Protein AF-A0A920JPE8-F1 (afdb_monomer_lite)

Sequence (85 aa):
MQTKTFDLGGQSVKIETGLLAKQSTASVTVDIEGTVILATLVADKNDSDRDFFPLTVITLKKHMQREKFQVVFLNEKVVQAKKRP

Foldseek 3Di:
DDWDWDDDPNWIKIKDWDPPPVVAPTWIWIDTPQAIEIEGEHDDPDDDPDPDFQWDWDWDWDDDPRYTYIYIYIYRDDPPPPPDD

Radius of gyration: 16.51 Å; chains: 1; bounding box: 35×42×44 Å

Structure (mmCIF, N/CA/C/O backbone):
data_AF-A0A920JPE8-F1
#
_entry.id   AF-A0A920JPE8-F1
#
loop_
_atom_site.group_PDB
_atom_site.id
_atom_site.type_symbol
_atom_site.label_atom_id
_atom_site.label_alt_id
_atom_site.label_comp_id
_atom_site.label_asym_id
_atom_site.label_entity_id
_atom_site.label_seq_id
_atom_site.pdbx_PDB_ins_code
_atom_site.Cartn_x
_atom_site.Cartn_y
_atom_site.Cartn_z
_atom_site.occupancy
_atom_site.B_iso_or_equiv
_atom_site.auth_seq_id
_atom_site.auth_comp_id
_atom_site.auth_asym_id
_atom_site.auth_atom_id
_atom_site.pdbx_PDB_model_num
ATOM 1 N N . MET A 1 1 ? 5.334 11.706 2.737 1.00 84.38 1 MET A N 1
ATOM 2 C CA . MET A 1 1 ? 4.261 10.887 3.336 1.00 84.38 1 MET A CA 1
ATOM 3 C C . MET A 1 1 ? 2.973 11.667 3.176 1.00 84.38 1 MET A C 1
ATOM 5 O O . MET A 1 1 ? 2.976 12.845 3.513 1.00 84.38 1 MET A O 1
ATOM 9 N N . GLN A 1 2 ? 1.938 11.061 2.598 1.00 92.62 2 GLN A N 1
ATOM 10 C CA . GLN A 1 2 ? 0.631 11.702 2.429 1.00 92.62 2 GLN A CA 1
ATOM 11 C C . GLN A 1 2 ? -0.439 10.863 3.123 1.00 92.62 2 GLN A C 1
ATOM 13 O O . GLN A 1 2 ? -0.398 9.636 3.038 1.00 92.62 2 GLN A O 1
ATOM 18 N N . THR A 1 3 ? -1.388 11.537 3.769 1.00 95.06 3 THR A N 1
ATOM 19 C CA . THR A 1 3 ? -2.513 10.913 4.469 1.00 95.06 3 THR A CA 1
ATOM 20 C C . THR A 1 3 ? -3.798 11.613 4.048 1.00 95.06 3 THR A C 1
ATOM 22 O O . THR A 1 3 ? -3.860 12.845 4.008 1.00 95.06 3 THR A O 1
ATOM 25 N N . LYS A 1 4 ? -4.823 10.830 3.719 1.00 95.50 4 LYS A N 1
ATOM 26 C CA . LYS A 1 4 ? -6.174 11.313 3.439 1.00 95.50 4 LYS A CA 1
ATOM 27 C C . LYS A 1 4 ? -7.167 10.484 4.231 1.00 95.50 4 LYS A C 1
ATOM 29 O O . LYS A 1 4 ? -7.106 9.259 4.197 1.00 95.50 4 LYS A O 1
ATOM 34 N N . THR A 1 5 ? -8.075 11.173 4.904 1.00 95.31 5 THR A N 1
ATOM 35 C CA . THR A 1 5 ? -9.169 10.558 5.648 1.00 95.31 5 THR A CA 1
ATOM 36 C C . THR A 1 5 ? -10.476 11.084 5.091 1.00 95.31 5 THR A C 1
ATOM 38 O O . THR A 1 5 ? -10.595 12.285 4.838 1.00 95.31 5 THR A O 1
ATOM 41 N N . PHE A 1 6 ? -11.424 10.189 4.864 1.00 95.25 6 PHE A N 1
ATOM 42 C CA . PHE A 1 6 ? -12.770 10.528 4.427 1.00 95.25 6 PHE A CA 1
ATOM 43 C C . PHE A 1 6 ? -13.753 9.488 4.948 1.00 95.25 6 PHE A C 1
ATOM 45 O O . PHE A 1 6 ? -13.377 8.349 5.222 1.00 95.25 6 PHE A O 1
ATOM 52 N N . ASP A 1 7 ? -15.015 9.879 5.058 1.00 95.44 7 ASP A N 1
ATOM 53 C CA . ASP A 1 7 ? -16.072 8.970 5.476 1.00 95.44 7 ASP A CA 1
ATOM 54 C C . ASP A 1 7 ? -16.678 8.273 4.258 1.00 95.44 7 ASP A C 1
ATOM 56 O O . ASP A 1 7 ? -16.989 8.901 3.242 1.00 95.44 7 ASP A O 1
ATOM 60 N N . LEU A 1 8 ? -16.858 6.958 4.362 1.00 92.50 8 LEU A N 1
ATOM 61 C CA . LEU A 1 8 ? -17.485 6.132 3.339 1.00 92.50 8 LEU A CA 1
ATOM 62 C C . LEU A 1 8 ? -18.493 5.199 4.007 1.00 92.50 8 LEU A C 1
ATOM 64 O O . LEU A 1 8 ? -18.123 4.316 4.774 1.00 92.50 8 LEU A O 1
ATOM 68 N N . GLY A 1 9 ? -19.783 5.398 3.730 1.00 91.44 9 GLY A N 1
ATOM 69 C CA . GLY A 1 9 ? -20.838 4.542 4.288 1.00 91.44 9 GLY A CA 1
ATOM 70 C C . GLY A 1 9 ? -20.897 4.541 5.822 1.00 91.44 9 GLY A C 1
ATOM 71 O O . GLY A 1 9 ? -21.227 3.517 6.411 1.00 91.44 9 GLY A O 1
ATOM 72 N N . GLY A 1 10 ? -20.545 5.663 6.461 1.00 91.75 10 GLY A N 1
ATOM 73 C CA . GLY A 1 10 ? -20.516 5.806 7.923 1.00 91.75 10 GLY A CA 1
ATOM 74 C C . GLY A 1 10 ? -19.247 5.282 8.600 1.00 91.75 10 GLY A C 1
ATOM 75 O O . GLY A 1 10 ? -19.130 5.418 9.812 1.00 91.75 10 GLY A O 1
ATOM 76 N N . GLN A 1 11 ? -18.303 4.727 7.837 1.00 92.0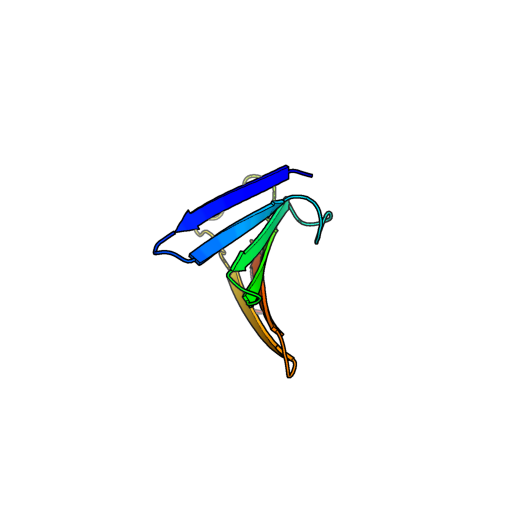0 11 GLN A N 1
ATOM 77 C CA . GLN A 1 11 ? -17.007 4.272 8.336 1.00 92.00 11 GLN A CA 1
ATOM 78 C C . GLN A 1 11 ? -15.926 5.283 7.952 1.00 92.00 11 GLN A C 1
ATOM 80 O O . GLN A 1 11 ? -15.899 5.768 6.816 1.00 92.00 11 GLN A O 1
ATOM 85 N N . SER A 1 12 ? -15.017 5.581 8.881 1.00 92.88 12 SER A N 1
ATOM 86 C CA . SER A 1 12 ? -13.873 6.449 8.597 1.00 92.88 12 SER A CA 1
ATOM 87 C C . SER A 1 12 ? -12.793 5.653 7.870 1.00 92.88 12 SER A C 1
ATOM 89 O O . SER A 1 12 ? -12.252 4.682 8.404 1.00 92.88 12 SER A O 1
ATOM 91 N N . VAL A 1 13 ? -12.485 6.055 6.639 1.00 95.19 13 VAL A N 1
ATOM 92 C CA . VAL A 1 13 ? -11.463 5.429 5.800 1.00 95.19 13 VAL A CA 1
ATOM 93 C C . VAL A 1 13 ? -10.223 6.304 5.808 1.00 95.19 13 VAL A C 1
ATOM 95 O O . VAL A 1 13 ? -10.258 7.462 5.386 1.00 95.19 13 VAL A O 1
ATOM 98 N N . LYS A 1 14 ? -9.099 5.737 6.244 1.00 94.81 14 LYS A N 1
ATOM 99 C CA . LYS A 1 14 ? -7.792 6.390 6.234 1.00 94.81 14 LYS A CA 1
ATOM 100 C C . LYS A 1 14 ? -6.895 5.737 5.189 1.00 94.81 14 LYS A C 1
ATOM 102 O O . LYS A 1 14 ? -6.663 4.533 5.218 1.00 94.81 14 LYS A O 1
ATOM 107 N N . ILE A 1 15 ? -6.357 6.543 4.281 1.00 95.00 15 ILE A N 1
ATOM 108 C CA . ILE A 1 15 ? -5.414 6.117 3.244 1.00 95.00 15 ILE A CA 1
ATOM 109 C C . ILE A 1 15 ? -4.078 6.824 3.459 1.00 95.00 15 ILE A C 1
ATOM 111 O O . ILE A 1 15 ? -4.022 8.053 3.542 1.00 95.00 15 ILE A O 1
ATOM 115 N N . GLU A 1 16 ? -2.994 6.053 3.515 1.00 94.50 16 GLU A N 1
ATOM 116 C CA . GLU A 1 16 ? -1.630 6.543 3.720 1.00 94.50 16 GLU A CA 1
ATOM 117 C C . GLU A 1 16 ? -0.677 6.032 2.643 1.00 94.50 16 GLU A C 1
ATOM 119 O O . GLU A 1 16 ? -0.695 4.857 2.283 1.00 94.50 16 GLU A O 1
ATOM 124 N N . THR A 1 17 ? 0.208 6.902 2.155 1.00 93.88 17 THR A N 1
ATOM 125 C CA . THR A 1 17 ? 1.238 6.542 1.171 1.00 93.88 17 THR A CA 1
ATOM 126 C C . THR A 1 17 ? 2.633 6.966 1.624 1.00 93.88 17 THR A C 1
ATOM 128 O O . THR A 1 17 ? 2.833 7.972 2.320 1.00 93.88 17 THR A O 1
ATOM 131 N N . GLY A 1 18 ? 3.638 6.181 1.226 1.00 84.50 18 GLY A N 1
ATOM 132 C CA . GLY A 1 18 ? 5.053 6.473 1.483 1.00 84.50 18 GLY A CA 1
ATOM 133 C C . GLY A 1 18 ? 5.523 6.258 2.929 1.00 84.50 18 GLY A C 1
ATOM 134 O O . GLY A 1 18 ? 6.657 6.621 3.253 1.00 84.50 18 GLY A O 1
ATOM 135 N N . LEU A 1 19 ? 4.684 5.680 3.797 1.00 84.69 19 LEU A N 1
ATOM 136 C CA . LEU A 1 19 ? 5.065 5.286 5.158 1.00 84.69 19 LEU A CA 1
ATOM 137 C C . LEU A 1 19 ? 5.771 3.919 5.167 1.00 84.69 19 LEU A C 1
ATOM 139 O O . LEU A 1 19 ? 6.882 3.798 5.685 1.00 84.69 19 LEU A O 1
ATOM 143 N N . LEU A 1 20 ? 5.151 2.913 4.543 1.00 85.38 20 LEU A N 1
ATOM 144 C CA . LEU A 1 20 ? 5.629 1.529 4.473 1.00 85.38 20 LEU A CA 1
ATOM 145 C C . LEU A 1 20 ? 6.131 1.170 3.070 1.00 85.38 20 LEU A C 1
ATOM 147 O O . LEU A 1 20 ? 5.802 1.839 2.093 1.00 85.38 20 LEU A O 1
ATOM 151 N N . ALA A 1 21 ? 6.922 0.096 2.972 1.00 83.31 21 ALA A N 1
ATOM 152 C CA . ALA A 1 21 ? 7.384 -0.479 1.703 1.00 83.31 21 ALA A CA 1
ATOM 153 C C . ALA A 1 21 ? 8.013 0.545 0.733 1.00 83.31 21 ALA A C 1
ATOM 155 O O . ALA A 1 21 ? 7.770 0.507 -0.468 1.00 83.31 21 ALA A O 1
ATOM 156 N N . LYS A 1 22 ? 8.861 1.448 1.243 1.00 85.94 22 LYS A N 1
ATOM 157 C CA . LYS A 1 22 ? 9.487 2.548 0.473 1.00 85.94 22 LYS A CA 1
ATOM 158 C C . LYS A 1 22 ? 10.355 2.107 -0.717 1.00 85.94 22 LYS A C 1
ATOM 160 O O . LYS A 1 22 ? 10.716 2.938 -1.535 1.00 85.94 22 LYS A O 1
ATOM 165 N N . GLN A 1 23 ? 10.718 0.826 -0.776 1.00 86.25 23 GLN A N 1
ATOM 166 C CA . GLN A 1 23 ? 11.472 0.227 -1.884 1.00 86.25 23 GLN A CA 1
ATOM 167 C C . GLN A 1 23 ? 10.570 -0.218 -3.047 1.00 86.25 23 GLN A C 1
ATOM 169 O O . GLN A 1 23 ? 11.069 -0.554 -4.115 1.00 86.25 23 GLN A O 1
ATOM 174 N N . SER A 1 24 ? 9.251 -0.262 -2.838 1.00 84.81 24 SER A N 1
ATOM 175 C CA . SER A 1 24 ? 8.288 -0.530 -3.906 1.00 84.81 24 SER A CA 1
ATOM 176 C C . SER A 1 24 ? 8.073 0.713 -4.769 1.00 84.81 24 SER A C 1
ATOM 178 O O . SER A 1 24 ? 8.275 1.837 -4.308 1.00 84.81 24 SER A O 1
ATOM 180 N N . THR A 1 25 ? 7.651 0.516 -6.018 1.00 85.12 25 THR A N 1
ATOM 181 C CA . THR A 1 25 ? 7.322 1.617 -6.933 1.00 85.12 25 THR A CA 1
ATOM 182 C C . THR A 1 25 ? 6.168 2.454 -6.381 1.00 85.12 25 THR A C 1
ATOM 184 O O . THR A 1 25 ? 6.201 3.681 -6.459 1.00 85.12 25 THR A O 1
ATOM 187 N N . ALA A 1 26 ? 5.170 1.798 -5.783 1.00 86.50 26 ALA A N 1
ATOM 188 C CA . ALA A 1 26 ? 4.101 2.451 -5.041 1.00 86.50 26 ALA A CA 1
ATOM 189 C C . ALA A 1 26 ? 3.626 1.581 -3.872 1.00 86.50 26 ALA A C 1
ATOM 191 O O . ALA A 1 26 ? 3.547 0.357 -3.980 1.00 86.50 26 ALA A O 1
ATOM 192 N N . SER A 1 27 ? 3.250 2.227 -2.769 1.00 90.50 27 SER A N 1
ATOM 193 C CA . SER A 1 27 ? 2.633 1.572 -1.618 1.00 90.50 27 SER A CA 1
ATOM 194 C C . SER A 1 27 ? 1.507 2.414 -1.032 1.00 90.50 27 SER A C 1
ATOM 196 O O . SER A 1 27 ? 1.593 3.645 -0.958 1.00 90.50 27 SER A O 1
ATOM 198 N N . VAL A 1 28 ? 0.453 1.726 -0.604 1.00 92.25 28 VAL A N 1
ATOM 199 C CA . VAL A 1 28 ? -0.726 2.320 0.019 1.00 92.25 28 VAL A CA 1
ATOM 200 C C . VAL A 1 28 ? -1.118 1.474 1.221 1.00 92.25 28 VAL A C 1
ATOM 202 O O . VAL A 1 28 ? -1.298 0.264 1.100 1.00 92.25 28 VAL A O 1
ATOM 205 N N . THR A 1 29 ? -1.276 2.117 2.369 1.00 91.94 29 THR A N 1
ATOM 206 C CA . THR A 1 29 ? -1.924 1.532 3.537 1.00 91.94 29 THR A CA 1
ATOM 207 C C . THR A 1 29 ? -3.343 2.072 3.613 1.00 91.94 29 THR A C 1
ATOM 209 O O . THR A 1 29 ? -3.539 3.284 3.546 1.00 91.94 29 THR A O 1
ATOM 212 N N . VAL A 1 30 ? -4.322 1.187 3.749 1.00 91.81 30 VAL A N 1
ATOM 213 C CA . VAL A 1 30 ? -5.725 1.538 3.976 1.00 91.81 30 VAL A CA 1
ATOM 214 C C . VAL A 1 30 ? -6.121 1.001 5.339 1.00 91.81 30 VAL A C 1
ATOM 21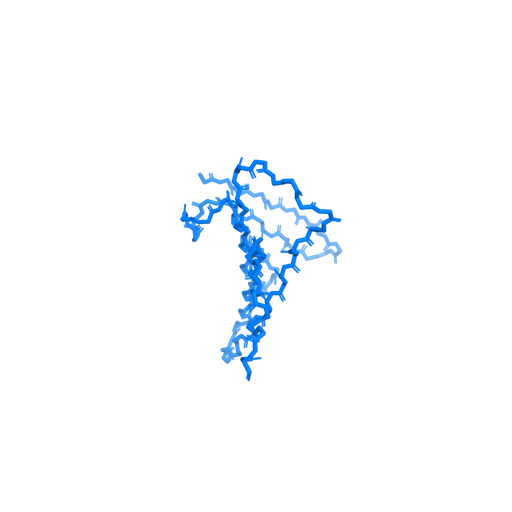6 O O . VAL A 1 30 ? -5.940 -0.184 5.598 1.00 91.81 30 VAL A O 1
ATOM 219 N N . ASP A 1 31 ? -6.644 1.866 6.192 1.00 91.69 31 ASP A N 1
ATOM 220 C CA . ASP A 1 31 ? -7.206 1.516 7.490 1.00 91.69 31 ASP A CA 1
ATOM 221 C C . ASP A 1 31 ? -8.689 1.888 7.496 1.00 91.69 31 ASP A C 1
ATOM 223 O O . ASP A 1 31 ? -9.062 3.019 7.166 1.00 91.69 31 ASP A O 1
ATOM 227 N N . ILE A 1 32 ? -9.520 0.902 7.819 1.00 91.50 32 ILE A N 1
ATOM 228 C CA . ILE A 1 32 ? -10.958 1.053 8.011 1.00 91.50 32 ILE A CA 1
ATOM 229 C C . ILE A 1 32 ? -11.290 0.410 9.351 1.00 91.50 32 ILE A C 1
ATOM 231 O O . ILE A 1 32 ? -11.270 -0.818 9.473 1.00 91.50 32 ILE A O 1
ATOM 235 N N . GLU A 1 33 ? -11.561 1.244 10.353 1.00 88.06 33 GLU A N 1
ATOM 236 C CA . GLU A 1 33 ? -11.978 0.824 11.698 1.00 88.06 33 GLU A CA 1
ATOM 237 C C . GLU A 1 33 ? -11.101 -0.295 12.310 1.00 88.06 33 GLU A C 1
ATOM 239 O O . GLU A 1 33 ? -11.600 -1.237 12.927 1.00 88.06 33 GLU A O 1
ATOM 244 N N . GLY A 1 34 ? -9.775 -0.229 12.118 1.00 83.25 34 GLY A N 1
ATOM 245 C CA . GLY A 1 34 ? -8.820 -1.210 12.653 1.00 83.25 34 GLY A CA 1
ATOM 246 C C . GLY A 1 34 ? -8.577 -2.428 11.751 1.00 83.25 34 GLY A C 1
ATOM 247 O O . GLY A 1 34 ? -7.781 -3.311 12.082 1.00 83.25 34 GLY A O 1
ATOM 248 N N . THR A 1 35 ? -9.225 -2.499 10.585 1.00 85.69 35 THR A N 1
ATOM 249 C CA . THR A 1 35 ? -8.830 -3.418 9.511 1.00 85.69 35 THR A CA 1
ATOM 250 C C . THR A 1 35 ? -7.829 -2.724 8.600 1.00 85.69 35 THR A C 1
ATOM 252 O O . THR A 1 35 ? -8.186 -1.799 7.874 1.00 85.69 35 THR A O 1
ATOM 255 N N . VAL A 1 36 ? -6.587 -3.212 8.597 1.00 87.69 36 VAL A N 1
ATOM 256 C CA . VAL A 1 36 ? -5.480 -2.585 7.869 1.00 87.69 36 VAL A CA 1
ATOM 257 C C . VAL A 1 36 ? -5.054 -3.438 6.675 1.00 87.69 36 VAL A C 1
ATOM 259 O O . VAL A 1 36 ? -4.747 -4.627 6.791 1.00 87.69 36 VAL A O 1
ATOM 262 N N . ILE A 1 37 ? -4.989 -2.819 5.501 1.00 88.19 37 ILE A N 1
ATOM 263 C CA . ILE A 1 37 ? -4.497 -3.427 4.266 1.00 88.19 37 ILE A CA 1
ATOM 264 C C . ILE A 1 37 ? -3.261 -2.662 3.804 1.00 88.19 37 ILE A C 1
ATOM 266 O O . ILE A 1 37 ? -3.293 -1.442 3.694 1.00 88.19 37 ILE A O 1
ATOM 270 N N . LEU A 1 38 ? -2.185 -3.379 3.488 1.00 89.19 38 LEU A N 1
ATOM 271 C CA . LEU A 1 38 ? -1.007 -2.841 2.815 1.00 89.19 38 LEU A CA 1
ATOM 272 C C . LEU A 1 38 ? -0.977 -3.351 1.372 1.00 89.19 38 LEU A C 1
ATOM 274 O O . LEU A 1 38 ? -0.719 -4.527 1.123 1.00 89.19 38 LEU A O 1
ATOM 278 N N . ALA A 1 39 ? -1.202 -2.464 0.413 1.00 88.69 39 ALA A N 1
ATOM 279 C CA . ALA A 1 39 ? -1.012 -2.740 -1.003 1.00 88.69 39 ALA A CA 1
ATOM 280 C C . ALA A 1 39 ? 0.354 -2.213 -1.454 1.00 88.69 39 ALA A C 1
ATOM 282 O O . ALA A 1 39 ? 0.719 -1.071 -1.173 1.00 88.69 39 ALA A O 1
ATOM 283 N N . THR A 1 40 ? 1.113 -3.042 -2.164 1.00 87.19 40 THR A N 1
ATOM 284 C CA . THR A 1 40 ? 2.404 -2.679 -2.759 1.00 87.19 40 THR A CA 1
ATOM 285 C C . THR A 1 40 ? 2.410 -3.042 -4.234 1.00 87.19 40 THR A C 1
ATOM 287 O O . THR A 1 40 ? 1.892 -4.090 -4.620 1.00 87.19 40 THR A O 1
ATOM 290 N N . LEU A 1 41 ? 2.992 -2.172 -5.053 1.00 86.69 41 LEU A N 1
ATOM 291 C CA . LEU A 1 41 ? 3.153 -2.355 -6.487 1.00 86.69 41 LEU A CA 1
ATOM 292 C C . LEU A 1 41 ? 4.620 -2.179 -6.863 1.00 86.69 41 LEU A C 1
ATOM 294 O O . LEU A 1 41 ? 5.267 -1.197 -6.493 1.00 86.69 41 LEU A O 1
ATOM 298 N N . VAL A 1 42 ? 5.127 -3.144 -7.619 1.00 86.00 42 VAL A N 1
ATOM 299 C CA . VAL A 1 42 ? 6.448 -3.111 -8.236 1.00 86.00 42 VAL A CA 1
ATOM 300 C C . VAL A 1 42 ? 6.263 -3.333 -9.730 1.00 86.00 42 VAL A C 1
ATOM 302 O O . VAL A 1 42 ? 5.797 -4.391 -10.152 1.00 86.00 42 VAL A O 1
ATOM 305 N N . ALA A 1 43 ? 6.625 -2.315 -10.501 1.00 84.19 43 ALA A N 1
ATOM 306 C CA . ALA A 1 43 ? 6.615 -2.328 -11.959 1.00 84.19 43 ALA A CA 1
ATOM 307 C C . ALA A 1 43 ? 8.034 -2.087 -12.475 1.00 84.19 43 ALA A C 1
ATOM 309 O O . ALA A 1 43 ? 8.790 -1.321 -11.858 1.00 84.19 43 ALA A O 1
ATOM 310 N N . ASP A 1 44 ? 8.385 -2.749 -13.576 1.00 83.56 44 ASP A N 1
ATOM 311 C CA . ASP A 1 44 ? 9.612 -2.427 -14.300 1.00 83.56 44 ASP A CA 1
ATOM 312 C C . ASP A 1 44 ? 9.402 -1.092 -15.032 1.00 83.56 44 ASP A C 1
ATOM 314 O O . ASP A 1 44 ? 8.285 -0.732 -15.396 1.00 83.56 44 ASP A O 1
ATOM 318 N N . LYS A 1 45 ? 10.464 -0.304 -15.185 1.00 79.56 45 LYS A N 1
ATOM 319 C CA . LYS A 1 45 ? 10.400 0.989 -15.885 1.00 79.56 45 LYS A CA 1
ATOM 320 C C . LYS A 1 45 ? 10.816 0.879 -17.347 1.00 79.56 45 LYS A C 1
ATOM 322 O O . LYS A 1 45 ? 10.712 1.865 -18.068 1.00 79.56 45 LYS A O 1
ATOM 327 N N . ASN A 1 46 ? 11.351 -0.270 -17.747 1.00 83.81 46 ASN A N 1
ATOM 328 C CA . ASN A 1 46 ? 11.810 -0.496 -19.105 1.00 83.81 46 ASN A CA 1
ATOM 329 C C . ASN A 1 46 ? 10.655 -0.984 -19.975 1.00 83.81 46 ASN A C 1
ATOM 331 O O . ASN A 1 46 ? 9.925 -1.897 -19.584 1.00 83.81 46 ASN A O 1
ATOM 335 N N . ASP A 1 47 ? 10.546 -0.413 -21.172 1.00 74.81 47 ASP A N 1
ATOM 336 C CA . ASP A 1 47 ? 9.638 -0.926 -22.189 1.00 74.81 47 ASP A CA 1
ATOM 337 C C . ASP A 1 47 ? 10.016 -2.359 -22.563 1.00 74.81 47 ASP A C 1
ATOM 339 O O . ASP A 1 47 ? 11.183 -2.766 -22.545 1.00 74.81 47 ASP A O 1
ATOM 343 N N . SER A 1 48 ? 8.996 -3.146 -22.878 1.00 79.62 48 SER A N 1
ATOM 344 C CA . SER A 1 48 ? 9.154 -4.553 -23.187 1.00 79.62 48 SER A CA 1
ATOM 345 C C . SER A 1 48 ? 8.446 -4.881 -24.489 1.00 79.62 48 SER A C 1
ATOM 347 O O . SER A 1 48 ? 7.233 -4.727 -24.570 1.00 79.62 48 SER A O 1
ATOM 349 N N . ASP A 1 49 ? 9.180 -5.420 -25.464 1.00 83.06 49 ASP A N 1
ATOM 350 C CA . ASP A 1 49 ? 8.653 -5.916 -26.751 1.00 83.06 49 ASP A CA 1
ATOM 351 C C . ASP A 1 49 ? 7.854 -7.231 -26.603 1.00 83.06 49 ASP A C 1
ATOM 353 O O . ASP A 1 49 ? 7.854 -8.099 -27.473 1.00 83.06 49 ASP A O 1
ATOM 357 N N . ARG A 1 50 ? 7.220 -7.445 -25.446 1.00 81.19 50 ARG A N 1
ATOM 358 C CA . ARG A 1 50 ? 6.425 -8.640 -25.156 1.00 81.19 50 ARG A CA 1
ATOM 359 C C . ARG A 1 50 ? 4.992 -8.411 -25.616 1.00 81.19 50 ARG A C 1
ATOM 361 O O . ARG A 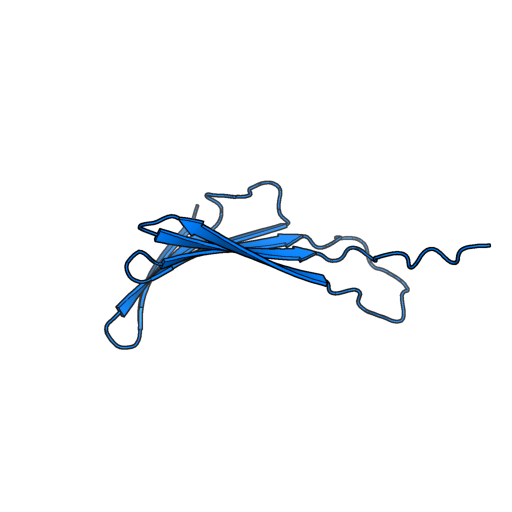1 50 ? 4.350 -7.470 -25.167 1.00 81.19 50 ARG A O 1
ATOM 368 N N . ASP A 1 51 ? 4.440 -9.371 -26.349 1.00 82.38 51 ASP A N 1
ATOM 369 C CA . ASP A 1 51 ? 3.026 -9.361 -26.762 1.00 82.38 51 ASP A CA 1
ATOM 370 C C . ASP A 1 51 ? 2.032 -9.622 -25.603 1.00 82.38 51 ASP A C 1
ATOM 372 O O . ASP A 1 51 ? 0.822 -9.704 -25.812 1.00 82.38 51 ASP A O 1
ATOM 376 N N . PHE A 1 52 ? 2.520 -9.796 -24.367 1.00 76.44 52 PHE A N 1
ATOM 377 C CA . PHE A 1 52 ? 1.713 -10.118 -23.188 1.00 76.44 52 PHE A CA 1
ATOM 378 C C . PHE A 1 52 ? 2.191 -9.365 -21.941 1.00 76.44 52 PHE A C 1
ATOM 380 O O . PHE A 1 52 ? 3.394 -9.264 -21.692 1.00 76.44 52 PHE A O 1
ATOM 387 N N . PHE A 1 53 ? 1.241 -8.913 -21.113 1.00 77.88 53 PHE A N 1
ATOM 388 C CA . PHE A 1 53 ? 1.503 -8.189 -19.868 1.00 77.88 53 PHE A CA 1
ATOM 389 C C . PHE A 1 53 ? 1.493 -9.135 -18.647 1.00 77.88 53 PHE A C 1
ATOM 391 O O . PHE A 1 53 ? 0.428 -9.625 -18.256 1.00 77.88 53 PHE A O 1
ATOM 398 N N . PRO A 1 54 ? 2.652 -9.424 -18.021 1.00 73.94 54 PRO A N 1
ATOM 399 C CA . PRO A 1 54 ? 2.760 -10.426 -16.966 1.00 73.94 54 PRO A CA 1
ATOM 400 C C . PRO A 1 54 ? 2.368 -9.852 -15.597 1.00 73.94 54 PRO A C 1
ATOM 402 O O . PRO A 1 54 ? 3.219 -9.602 -14.742 1.00 73.94 54 PRO A O 1
ATOM 405 N N . LEU A 1 55 ? 1.066 -9.668 -15.371 1.00 82.06 55 LEU A N 1
ATOM 406 C CA . LEU A 1 55 ? 0.544 -9.216 -14.083 1.00 82.06 55 LEU A CA 1
ATOM 407 C C . LEU A 1 55 ? 0.442 -10.381 -13.094 1.00 82.06 55 LEU A C 1
ATOM 409 O O . LEU A 1 55 ? -0.298 -11.338 -13.318 1.00 82.06 55 LEU A O 1
ATOM 413 N N . THR A 1 56 ? 1.130 -10.267 -11.959 1.00 79.25 56 THR A N 1
ATOM 414 C CA . THR A 1 56 ? 0.956 -11.189 -10.832 1.00 79.25 56 THR A CA 1
ATOM 415 C C . THR A 1 56 ? 0.341 -10.459 -9.645 1.00 79.25 56 THR A C 1
ATOM 417 O O . THR A 1 56 ? 0.882 -9.455 -9.178 1.00 79.25 56 THR A O 1
ATOM 420 N N . VAL A 1 57 ? -0.766 -10.999 -9.127 1.00 81.50 57 VAL A N 1
ATOM 421 C CA . VAL A 1 57 ? -1.399 -10.552 -7.881 1.00 81.50 57 VAL A CA 1
ATOM 422 C C . VAL A 1 57 ? -1.181 -11.620 -6.819 1.00 81.50 57 VAL A C 1
ATOM 424 O O . VAL A 1 57 ? -1.638 -12.752 -6.967 1.00 81.50 57 VAL A O 1
ATOM 427 N N . ILE A 1 58 ? -0.495 -11.264 -5.738 1.00 77.94 58 ILE A N 1
ATOM 428 C CA . ILE A 1 58 ? -0.296 -12.143 -4.585 1.00 77.94 58 ILE A CA 1
ATOM 429 C C . ILE A 1 58 ? -1.023 -11.527 -3.399 1.00 77.94 58 ILE A C 1
ATOM 431 O O . ILE A 1 58 ? -0.756 -10.387 -3.018 1.00 77.94 58 ILE A O 1
ATOM 435 N N . THR A 1 59 ? -1.925 -12.290 -2.794 1.00 77.25 59 THR A N 1
ATOM 436 C CA . THR A 1 59 ? -2.624 -11.896 -1.572 1.00 77.25 59 THR A CA 1
ATOM 437 C C . THR A 1 59 ? -2.111 -12.733 -0.408 1.00 77.25 59 THR A C 1
ATOM 439 O O . THR A 1 59 ? 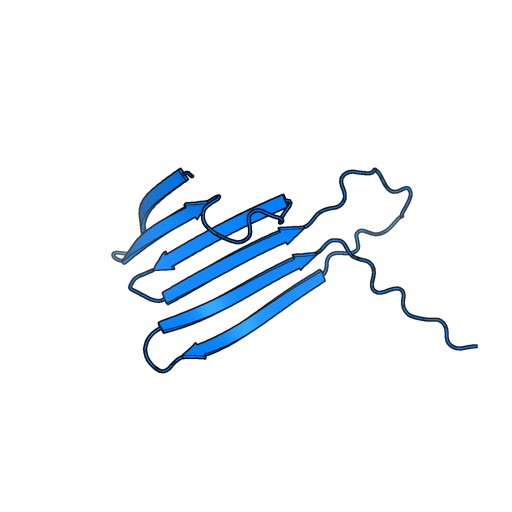-2.101 -13.962 -0.445 1.00 77.25 59 THR A O 1
ATOM 442 N N . LEU A 1 60 ? -1.653 -12.064 0.647 1.00 78.06 60 LEU A N 1
ATOM 443 C CA . LEU A 1 60 ? -1.229 -12.700 1.887 1.00 78.06 60 LEU A CA 1
ATOM 444 C C . LEU A 1 60 ? -2.119 -12.201 3.016 1.00 78.06 60 LEU A C 1
ATOM 446 O O . LEU A 1 60 ? -2.131 -11.017 3.355 1.00 78.06 60 LEU A O 1
ATOM 450 N N . LYS A 1 61 ? -2.869 -13.123 3.614 1.00 71.12 61 LYS A N 1
ATOM 451 C CA . LYS A 1 61 ? -3.723 -12.841 4.763 1.00 71.12 61 LYS A CA 1
ATOM 452 C C . LYS A 1 61 ? -3.018 -13.295 6.029 1.00 71.12 61 LYS A C 1
ATOM 454 O O . LYS A 1 61 ? -2.822 -14.493 6.225 1.00 71.12 61 LYS A O 1
ATOM 459 N N . LYS A 1 62 ? -2.683 -12.355 6.913 1.00 68.69 62 LYS A N 1
ATOM 460 C CA . LYS A 1 62 ? -2.178 -12.677 8.248 1.00 68.69 62 LYS A CA 1
ATOM 461 C C . LYS A 1 62 ? -3.282 -12.426 9.267 1.00 68.69 62 LYS A C 1
ATOM 463 O O . LYS A 1 62 ? -3.750 -11.303 9.433 1.00 68.69 62 LYS A O 1
ATOM 468 N N . HIS A 1 63 ? -3.739 -13.493 9.919 1.00 61.09 63 HIS A N 1
ATOM 469 C CA . HIS A 1 63 ? -4.751 -13.395 10.965 1.00 61.09 63 HIS A CA 1
ATOM 470 C C . HIS A 1 63 ? -4.056 -13.198 12.314 1.00 61.09 63 HIS A C 1
ATOM 472 O O . HIS A 1 63 ? -3.602 -14.158 12.931 1.00 61.09 63 HIS A O 1
ATOM 478 N N . MET A 1 64 ? -3.919 -11.943 12.737 1.00 56.66 64 MET A N 1
ATOM 479 C CA . MET A 1 64 ? -3.513 -11.604 14.099 1.00 56.66 64 MET A CA 1
ATOM 480 C C . MET A 1 64 ? -4.793 -11.400 14.919 1.00 56.66 64 MET A C 1
ATOM 482 O O . MET A 1 64 ? -5.733 -10.778 14.435 1.00 56.66 64 MET A O 1
ATOM 486 N N . GLN A 1 65 ? -4.832 -11.911 16.150 1.00 46.97 65 GLN A N 1
ATOM 487 C CA . GLN A 1 65 ? -6.014 -12.026 17.031 1.00 46.97 65 GLN A CA 1
ATOM 488 C C . GLN A 1 65 ? -6.803 -10.722 17.324 1.00 46.97 65 GLN A C 1
ATOM 490 O O . GLN A 1 65 ? -7.814 -10.775 18.017 1.00 46.97 65 GLN A O 1
ATOM 495 N N . ARG A 1 66 ? -6.366 -9.551 16.836 1.00 48.28 66 ARG A N 1
ATOM 496 C CA . ARG A 1 66 ? -7.031 -8.250 17.056 1.00 48.28 66 ARG A CA 1
ATOM 497 C C . ARG A 1 66 ? -7.116 -7.335 15.832 1.00 48.28 66 ARG A C 1
ATOM 499 O O . ARG A 1 66 ? -7.990 -6.483 15.806 1.00 48.28 66 ARG A O 1
ATOM 506 N N . GLU A 1 67 ? -6.288 -7.534 14.809 1.00 52.28 67 GLU A N 1
ATOM 507 C CA . GLU A 1 67 ? -6.240 -6.675 13.619 1.00 52.28 67 GLU A CA 1
ATOM 508 C C . GLU A 1 67 ? -6.026 -7.554 12.382 1.00 52.28 67 GLU A C 1
ATOM 510 O O . GLU A 1 67 ? -5.093 -8.363 12.305 1.00 52.28 67 GLU A O 1
ATOM 515 N N . LYS A 1 68 ? -6.928 -7.447 11.402 1.00 53.75 68 LYS A N 1
ATOM 516 C CA . LYS A 1 68 ? -6.782 -8.151 10.123 1.00 53.75 68 LYS A CA 1
ATOM 517 C C . LYS A 1 68 ? -5.764 -7.378 9.293 1.00 53.75 68 LYS A C 1
ATOM 519 O O . LYS A 1 68 ? -6.089 -6.297 8.821 1.00 53.75 68 LYS A O 1
ATOM 524 N N . PHE A 1 69 ? -4.575 -7.952 9.096 1.00 58.62 69 PHE A N 1
ATOM 525 C CA . PHE A 1 69 ? -3.546 -7.391 8.222 1.00 58.62 69 PHE A CA 1
ATOM 526 C C . PHE A 1 69 ? -3.516 -8.170 6.904 1.00 58.62 69 PHE A C 1
ATOM 528 O O . PHE A 1 69 ? -3.192 -9.365 6.881 1.00 58.62 69 PHE A O 1
ATOM 535 N N . GLN A 1 70 ? -3.890 -7.521 5.804 1.00 57.81 70 GLN A N 1
ATOM 536 C CA . GLN A 1 70 ? -3.761 -8.105 4.466 1.00 57.81 70 GLN A CA 1
ATOM 537 C C . 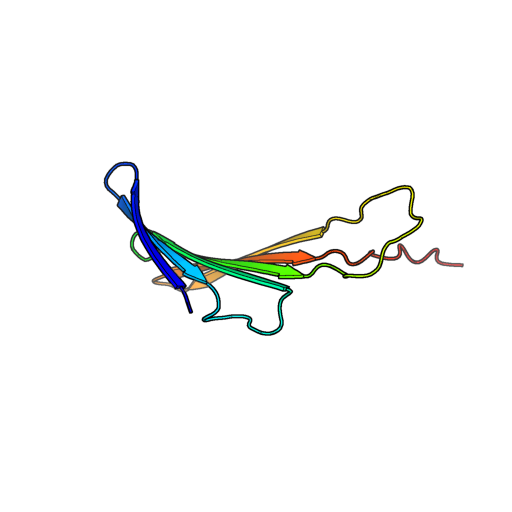GLN A 1 70 ? -2.673 -7.382 3.695 1.00 57.81 70 GLN A C 1
ATOM 539 O O . GLN A 1 70 ? -2.679 -6.158 3.616 1.00 57.81 70 GLN A O 1
ATOM 544 N N . VAL A 1 71 ? -1.748 -8.145 3.118 1.00 62.59 71 VAL A N 1
ATOM 545 C CA . VAL A 1 71 ? -0.716 -7.597 2.244 1.00 62.59 71 VAL A CA 1
ATOM 546 C C . VAL A 1 71 ? -0.993 -8.052 0.825 1.00 62.59 71 VAL A C 1
ATOM 548 O O . VAL A 1 71 ? -1.070 -9.252 0.557 1.00 62.59 71 VAL A O 1
ATOM 551 N N . VAL A 1 72 ? -1.155 -7.092 -0.076 1.00 60.06 72 VAL A N 1
ATOM 552 C CA . VAL A 1 72 ? -1.309 -7.338 -1.507 1.00 60.06 72 VAL A CA 1
ATOM 553 C C . VAL A 1 72 ? -0.013 -6.929 -2.191 1.00 60.06 72 VAL A C 1
ATOM 555 O O . VAL A 1 72 ? 0.432 -5.787 -2.068 1.00 60.06 72 VAL A O 1
ATOM 558 N N . PHE A 1 73 ? 0.597 -7.871 -2.901 1.00 60.91 73 PHE A N 1
ATOM 559 C CA . PHE A 1 73 ? 1.759 -7.626 -3.744 1.00 60.91 73 PHE A CA 1
ATOM 560 C C . PHE A 1 73 ? 1.332 -7.711 -5.206 1.00 60.91 73 PHE A C 1
ATOM 562 O O . PHE A 1 73 ? 0.905 -8.764 -5.680 1.00 60.91 73 PHE A O 1
ATOM 569 N N . LEU A 1 74 ? 1.464 -6.594 -5.910 1.00 58.88 74 LEU A N 1
ATOM 570 C CA . LEU A 1 74 ? 1.333 -6.493 -7.357 1.00 58.88 74 LEU A CA 1
ATOM 571 C C . LEU A 1 74 ? 2.743 -6.443 -7.935 1.00 58.88 74 LEU A C 1
ATOM 573 O O . LEU A 1 74 ? 3.510 -5.532 -7.620 1.00 58.88 74 LEU A O 1
ATOM 577 N N . ASN A 1 75 ? 3.107 -7.447 -8.726 1.00 54.94 75 ASN A N 1
ATOM 578 C CA . ASN A 1 75 ? 4.440 -7.541 -9.308 1.00 54.94 75 ASN A CA 1
ATOM 579 C C . ASN A 1 75 ? 4.348 -7.802 -10.808 1.00 54.94 75 ASN A C 1
ATOM 581 O O . ASN A 1 75 ? 3.635 -8.707 -11.244 1.00 54.94 75 ASN A O 1
ATOM 585 N N . GLU A 1 76 ? 5.134 -7.058 -11.574 1.00 54.78 76 GLU A N 1
ATOM 586 C CA . GLU A 1 76 ? 5.330 -7.253 -13.010 1.00 54.78 76 GLU A CA 1
ATOM 587 C C . GLU A 1 76 ? 6.497 -8.216 -13.305 1.00 54.78 76 GLU A C 1
ATOM 589 O O . GLU A 1 76 ? 7.298 -8.025 -14.221 1.00 54.78 76 GLU A O 1
ATOM 594 N N . LYS A 1 77 ? 6.651 -9.271 -12.494 1.00 43.84 77 LYS A N 1
ATOM 595 C CA . LYS A 1 77 ? 7.666 -10.299 -12.746 1.00 43.84 77 LYS A CA 1
ATOM 596 C C . LYS A 1 77 ? 7.039 -11.533 -13.363 1.00 43.84 77 LYS A C 1
ATOM 598 O O . LYS A 1 77 ? 6.271 -12.251 -12.732 1.00 43.84 77 LYS A O 1
ATOM 603 N N . VAL A 1 78 ? 7.471 -11.790 -14.594 1.00 39.62 78 VAL A N 1
ATOM 604 C CA . VAL A 1 78 ? 7.337 -13.057 -15.308 1.00 39.62 78 VAL A CA 1
ATOM 605 C C . VAL A 1 78 ? 7.735 -14.206 -14.379 1.00 39.62 78 VAL A C 1
ATOM 607 O O . VAL A 1 78 ? 8.907 -14.357 -14.025 1.00 39.62 78 VAL A O 1
ATOM 610 N N . VAL A 1 79 ? 6.777 -15.069 -14.033 1.00 39.12 79 VAL A N 1
ATOM 611 C CA . VAL A 1 79 ? 7.099 -16.477 -13.796 1.00 39.12 79 VAL A CA 1
ATOM 612 C C . VAL A 1 79 ? 7.551 -16.995 -15.150 1.00 39.12 79 VAL A C 1
ATOM 614 O O . VAL A 1 79 ? 6.730 -17.268 -16.024 1.00 39.12 79 VAL A O 1
ATOM 617 N N . GLN A 1 80 ? 8.865 -17.078 -15.366 1.00 38.47 80 GLN A N 1
ATOM 618 C CA . GLN A 1 80 ? 9.365 -17.864 -16.481 1.00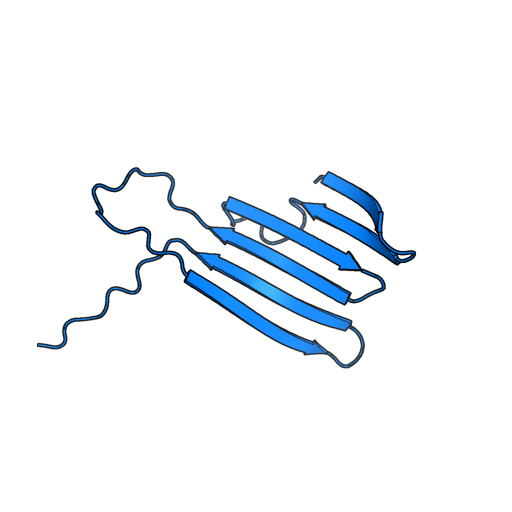 38.47 80 GLN A CA 1
ATOM 619 C C . GLN A 1 80 ? 8.963 -19.291 -16.140 1.00 38.47 80 GLN A C 1
ATOM 621 O O . GLN A 1 80 ? 9.558 -19.919 -15.262 1.00 38.47 80 GLN A O 1
ATOM 626 N N . ALA A 1 81 ? 7.892 -19.773 -16.770 1.00 38.19 81 ALA A N 1
ATOM 627 C CA . ALA A 1 81 ? 7.566 -21.181 -16.771 1.00 38.19 81 ALA A CA 1
ATOM 628 C C . ALA A 1 81 ? 8.786 -21.888 -17.363 1.00 38.19 81 ALA A C 1
ATOM 630 O O . ALA A 1 81 ? 9.027 -21.868 -18.568 1.00 38.19 81 ALA A O 1
ATOM 631 N N . LYS A 1 82 ? 9.613 -22.426 -16.468 1.00 39.78 82 LYS A N 1
ATOM 632 C CA . LYS A 1 82 ? 10.786 -23.228 -16.770 1.00 39.78 82 LYS A CA 1
ATOM 633 C C . LYS A 1 82 ? 10.311 -24.365 -17.672 1.00 39.78 82 LYS A C 1
ATOM 635 O O . LYS A 1 82 ? 9.711 -25.317 -17.175 1.00 39.78 82 LYS A O 1
ATOM 640 N N . LYS A 1 83 ? 10.532 -24.255 -18.989 1.00 44.97 83 LYS A N 1
ATOM 641 C CA . LYS A 1 83 ? 10.510 -25.420 -19.879 1.00 44.97 83 LYS A CA 1
ATOM 642 C C . LYS A 1 83 ? 11.569 -26.358 -19.312 1.00 44.97 83 LYS A C 1
ATOM 644 O O . LYS A 1 83 ? 12.763 -26.086 -19.409 1.00 44.97 83 LYS A O 1
ATOM 649 N N . ARG A 1 84 ? 11.112 -27.373 -18.577 1.00 35.81 84 ARG A N 1
ATOM 650 C CA . ARG A 1 84 ? 11.957 -28.495 -18.180 1.00 35.81 84 ARG A CA 1
ATOM 651 C C . ARG A 1 84 ? 12.448 -29.151 -19.481 1.00 35.81 84 ARG A C 1
ATOM 653 O O . ARG A 1 84 ? 11.619 -29.268 -20.387 1.00 35.81 84 ARG A O 1
ATOM 660 N N . PRO A 1 85 ? 13.750 -29.464 -19.602 1.00 49.66 85 PRO A N 1
ATOM 661 C CA . PRO A 1 85 ? 14.242 -30.269 -20.714 1.00 49.66 85 PRO A CA 1
ATOM 662 C C . PRO A 1 85 ? 13.575 -31.648 -20.716 1.00 49.66 85 PRO A C 1
ATOM 664 O O . PRO A 1 85 ? 13.186 -32.114 -19.616 1.00 49.66 85 PRO A O 1
#

Secondary structure (DSSP, 8-state):
-EEEEEEETTEEEEEEESSS-TTSSEEEEEEETTEEEEEEEE---S----SS---EEEEEEEEETTEEEEEEEEE----------

pLDDT: mean 76.56, std 17.52, range [35.81, 95.5]